Protein AF-A0A840BVL7-F1 (afdb_monomer)

Mean predicted aligned error: 3.47 Å

Sequence (69 aa):
MADHDWEADPRPFSECLKAWVAERGWTRNQAAAELRVPRSTYDKWCDGGKCDREASLRRLMTLIDRAGP

Organism: NCBI:txid1348468
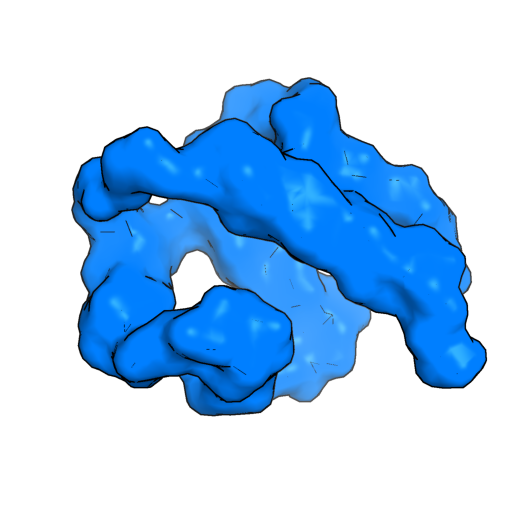
Nearest PDB structures (foldseek):
  4pu7-assembly1_B  TM=7.922E-01  e=1.176E+00  Shewanella oneidensis MR-1
  4pu4-assembly1_C  TM=7.530E-01  e=1.111E+00  Shewanella oneidensis MR-1
  4pu8-assembly1_A  TM=7.345E-01  e=1.111E+00  Shewanella oneidensis MR-1
  2o38-assembly1_A  TM=6.426E-01  e=9.375E-01  Rhodopseudomonas palustris CGA009
  4ghj-assembly1_A  TM=6.248E-01  e=1.244E+00  Vibrio vulnificus CMCP6

pLDDT: mean 91.19, std 9.79, range [48.72, 96.56]

InterPro domains:
  IPR001387 Cro/C1-type, helix-turn-helix domain [cd00093] (14-65)
  IPR010982 Lambda repressor-like, DNA-binding domain superfamily [G3DSA:1.10.260.40] (13-69)
  IPR010982 Lambda repressor-like, DNA-binding domain superfamily [SSF47413] (12-63)

Structure (mmCIF, N/CA/C/O backbone):
data_AF-A0A840BVL7-F1
#
_entry.id   AF-A0A840BVL7-F1
#
loop_
_atom_site.group_PDB
_atom_site.id
_atom_site.type_symbol
_atom_site.label_atom_id
_atom_site.label_alt_id
_atom_site.label_comp_id
_atom_site.label_asym_id
_atom_site.label_entity_id
_atom_site.label_seq_id
_atom_site.pdbx_PDB_ins_code
_atom_site.Cartn_x
_atom_site.Cartn_y
_atom_site.Cartn_z
_atom_site.occupancy
_atom_site.B_iso_or_equiv
_atom_site.auth_seq_id
_atom_site.auth_comp_id
_atom_site.auth_asym_id
_atom_site.auth_atom_id
_atom_site.pdbx_PDB_model_num
ATOM 1 N N . MET A 1 1 ? 9.790 -16.278 6.739 1.00 48.72 1 MET A N 1
ATOM 2 C CA . MET A 1 1 ? 8.839 -16.303 5.606 1.00 48.72 1 MET A CA 1
ATOM 3 C C . MET A 1 1 ? 9.629 -15.910 4.374 1.00 48.72 1 MET A C 1
ATOM 5 O O . MET A 1 1 ? 10.563 -15.137 4.533 1.00 48.72 1 MET A O 1
ATOM 9 N N . ALA A 1 2 ? 9.382 -16.538 3.225 1.00 53.25 2 ALA A N 1
ATOM 10 C CA . ALA A 1 2 ? 10.179 -16.291 2.026 1.00 53.25 2 ALA A CA 1
ATOM 11 C C . ALA A 1 2 ? 10.143 -14.798 1.656 1.00 53.25 2 ALA A C 1
ATOM 13 O O . ALA A 1 2 ? 9.089 -14.175 1.729 1.00 53.25 2 ALA A O 1
ATOM 14 N N . ASP A 1 3 ? 11.305 -14.254 1.311 1.00 70.75 3 ASP A N 1
ATOM 15 C CA . ASP A 1 3 ? 11.510 -12.883 0.849 1.00 70.75 3 ASP A CA 1
ATOM 16 C C . ASP A 1 3 ? 10.774 -12.691 -0.489 1.00 70.75 3 ASP A C 1
ATOM 18 O O . ASP A 1 3 ? 11.290 -13.056 -1.545 1.00 70.75 3 ASP A O 1
ATOM 22 N N . HIS A 1 4 ? 9.515 -12.243 -0.446 1.00 86.31 4 HIS A N 1
ATOM 23 C CA . HIS A 1 4 ? 8.748 -11.966 -1.657 1.00 86.31 4 HIS A CA 1
ATOM 24 C C . HIS A 1 4 ? 9.198 -10.622 -2.245 1.00 86.31 4 HIS A C 1
ATOM 26 O O . HIS A 1 4 ? 9.156 -9.588 -1.575 1.00 86.31 4 HIS A O 1
ATOM 32 N N . ASP A 1 5 ? 9.601 -10.622 -3.517 1.00 92.00 5 ASP A N 1
ATOM 33 C CA . ASP A 1 5 ? 9.993 -9.403 -4.222 1.00 92.00 5 ASP A CA 1
ATOM 34 C C . ASP A 1 5 ? 8.775 -8.734 -4.877 1.00 92.00 5 ASP A C 1
ATOM 36 O O . ASP A 1 5 ? 8.424 -8.993 -6.026 1.00 92.00 5 ASP A O 1
ATOM 40 N N . TRP A 1 6 ? 8.115 -7.853 -4.124 1.00 93.81 6 TRP A N 1
ATOM 41 C CA . TRP A 1 6 ? 6.916 -7.129 -4.564 1.00 93.81 6 TRP A CA 1
ATOM 42 C C . TRP A 1 6 ? 7.187 -6.146 -5.712 1.00 93.81 6 TRP A C 1
ATOM 44 O O . TRP A 1 6 ? 6.269 -5.780 -6.456 1.00 93.81 6 TRP A O 1
ATOM 54 N N . GLU A 1 7 ? 8.439 -5.699 -5.846 1.00 93.56 7 GLU A N 1
ATOM 55 C CA . GLU A 1 7 ? 8.915 -4.830 -6.928 1.00 93.56 7 GLU A CA 1
ATOM 56 C C . GLU A 1 7 ? 8.833 -5.526 -8.288 1.00 93.56 7 GLU A C 1
ATOM 58 O O . GLU A 1 7 ? 8.270 -4.946 -9.218 1.00 93.56 7 GLU A O 1
ATOM 63 N N . ALA A 1 8 ? 9.314 -6.766 -8.388 1.00 93.00 8 ALA A N 1
ATOM 64 C CA . ALA A 1 8 ? 9.263 -7.557 -9.613 1.00 93.00 8 ALA A CA 1
ATOM 65 C C . ALA A 1 8 ? 7.942 -8.323 -9.823 1.00 93.00 8 ALA A C 1
ATOM 67 O O . ALA A 1 8 ? 7.779 -8.972 -10.859 1.00 93.00 8 ALA A O 1
ATOM 68 N N . ASP A 1 9 ? 6.999 -8.277 -8.874 1.00 94.12 9 ASP A N 1
ATOM 69 C CA . ASP A 1 9 ? 5.761 -9.052 -8.975 1.00 94.12 9 ASP A CA 1
ATOM 70 C C . ASP A 1 9 ? 4.882 -8.582 -10.162 1.00 94.12 9 ASP A C 1
ATOM 72 O O . ASP A 1 9 ? 4.541 -7.398 -10.257 1.00 94.12 9 ASP A O 1
ATOM 76 N N . PRO A 1 10 ? 4.471 -9.481 -11.077 1.00 94.19 10 PRO A N 1
ATOM 77 C CA . PRO A 1 10 ? 3.731 -9.104 -12.282 1.00 94.19 10 PRO A CA 1
ATOM 78 C C . PRO A 1 10 ? 2.249 -8.784 -12.034 1.00 94.19 10 PRO A C 1
ATOM 80 O O . PRO A 1 10 ? 1.569 -8.319 -12.952 1.00 94.19 10 PRO A O 1
ATOM 83 N N . ARG A 1 11 ? 1.710 -9.052 -10.837 1.00 95.00 11 ARG A N 1
ATOM 84 C CA . ARG A 1 11 ? 0.305 -8.789 -10.508 1.00 95.00 11 ARG A CA 1
ATOM 85 C C . ARG A 1 11 ? 0.032 -7.281 -10.440 1.00 95.00 11 ARG A C 1
ATOM 87 O O . ARG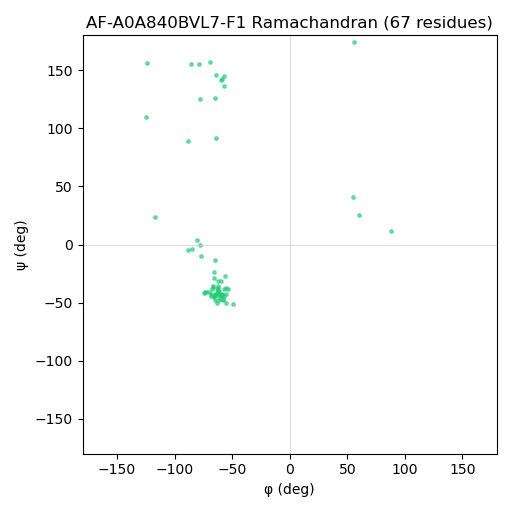 A 1 11 ? 0.943 -6.480 -10.201 1.00 95.00 11 ARG A O 1
ATOM 94 N N . PRO A 1 12 ? -1.233 -6.858 -10.611 1.00 95.00 12 PRO A N 1
ATOM 95 C CA . PRO A 1 12 ? -1.639 -5.479 -10.370 1.00 95.00 12 PRO A CA 1
ATOM 96 C C . PRO A 1 12 ? -1.308 -5.031 -8.942 1.00 95.00 12 PRO A C 1
ATOM 98 O O . PRO A 1 12 ? -1.468 -5.789 -7.987 1.00 95.00 12 PRO A O 1
ATOM 101 N N . PHE A 1 13 ? -0.933 -3.761 -8.772 1.00 95.12 13 PHE A N 1
ATOM 102 C CA . PHE A 1 13 ? -0.551 -3.214 -7.464 1.00 95.12 13 PHE A CA 1
ATOM 103 C C . PHE A 1 13 ? -1.616 -3.391 -6.381 1.00 95.12 13 PHE A C 1
ATOM 105 O O . PHE A 1 13 ? -1.298 -3.679 -5.230 1.00 95.12 13 PHE A O 1
ATOM 112 N N . SER A 1 14 ? -2.889 -3.264 -6.752 1.00 96.06 14 SER A N 1
ATOM 113 C CA . SER A 1 14 ? -4.017 -3.478 -5.848 1.00 96.06 14 SER A CA 1
ATOM 114 C C . SER A 1 14 ? -4.077 -4.912 -5.311 1.00 96.06 14 SER A C 1
ATOM 116 O O . SER A 1 14 ? -4.436 -5.113 -4.150 1.00 96.06 14 SER A O 1
ATOM 118 N N . GLU A 1 15 ? -3.709 -5.904 -6.123 1.00 96.25 15 GLU A N 1
ATOM 119 C CA . GLU A 1 15 ? -3.621 -7.305 -5.709 1.00 96.25 15 GLU A CA 1
ATOM 120 C C . GLU A 1 15 ? -2.385 -7.547 -4.847 1.00 96.25 15 GLU A C 1
ATOM 122 O O . GLU A 1 15 ? -2.500 -8.193 -3.804 1.00 96.25 15 GLU A O 1
ATOM 127 N N . CYS A 1 16 ? -1.241 -6.956 -5.208 1.00 95.75 16 CYS A N 1
ATOM 128 C CA . CYS A 1 16 ? -0.024 -7.014 -4.398 1.00 95.75 16 CYS A CA 1
ATOM 129 C C . CYS A 1 16 ? -0.252 -6.451 -2.990 1.00 95.75 16 CYS A C 1
ATOM 131 O O . CYS A 1 16 ? 0.096 -7.095 -2.006 1.00 95.75 16 CYS A O 1
ATOM 133 N N . LEU A 1 17 ? -0.900 -5.288 -2.866 1.00 95.25 17 LEU A N 1
ATOM 134 C CA . LEU A 1 17 ? -1.217 -4.683 -1.569 1.00 95.25 17 LEU A CA 1
ATOM 135 C C . LEU A 1 17 ? -2.110 -5.583 -0.708 1.00 95.25 17 LEU A C 1
ATOM 137 O O . LEU A 1 17 ? -1.866 -5.729 0.490 1.00 95.25 17 LEU A O 1
ATOM 141 N N . LYS A 1 18 ? -3.138 -6.193 -1.309 1.00 95.19 18 LYS A N 1
ATOM 142 C CA . LYS A 1 18 ? -4.051 -7.101 -0.600 1.00 95.19 18 LYS A CA 1
ATOM 143 C C . LYS A 1 18 ? -3.334 -8.362 -0.133 1.00 95.19 18 LYS A C 1
ATOM 145 O O . LYS A 1 18 ? -3.529 -8.762 1.012 1.00 95.19 18 LYS A O 1
ATOM 150 N N . ALA A 1 19 ? -2.516 -8.959 -0.999 1.00 95.25 19 ALA A N 1
ATOM 151 C CA . ALA A 1 19 ? -1.738 -10.148 -0.676 1.00 95.25 19 ALA A CA 1
ATOM 152 C C . ALA A 1 19 ? -0.735 -9.860 0.448 1.00 95.25 19 ALA A C 1
ATOM 154 O O . ALA A 1 19 ? -0.773 -10.532 1.473 1.00 95.25 19 ALA A O 1
ATOM 155 N N . TRP A 1 20 ? 0.050 -8.789 0.316 1.00 93.94 20 TRP A N 1
ATOM 156 C CA . TRP A 1 20 ? 1.048 -8.381 1.304 1.00 93.94 20 TRP A CA 1
ATOM 157 C C . TRP A 1 20 ? 0.453 -8.179 2.704 1.00 93.94 20 TRP A C 1
ATOM 159 O O . TRP A 1 20 ? 1.003 -8.632 3.708 1.00 93.94 20 TRP A O 1
ATOM 169 N N . VAL A 1 21 ? -0.723 -7.549 2.784 1.00 94.50 21 VAL A N 1
ATOM 170 C CA . VAL A 1 21 ? -1.444 -7.377 4.053 1.00 94.50 21 VAL A CA 1
ATOM 171 C C . VAL A 1 21 ? -1.973 -8.691 4.608 1.00 94.50 21 VAL A C 1
ATOM 173 O O . VAL A 1 21 ? -1.881 -8.918 5.816 1.00 94.50 21 VAL A O 1
ATOM 176 N N . ALA A 1 22 ? -2.528 -9.546 3.748 1.00 93.75 22 ALA A N 1
ATOM 177 C CA . ALA A 1 22 ? -3.077 -10.834 4.149 1.00 93.75 22 ALA A CA 1
ATOM 178 C C . ALA A 1 22 ? -1.990 -11.774 4.689 1.00 93.75 22 ALA A C 1
ATOM 180 O O . ALA A 1 22 ? -2.188 -12.384 5.737 1.00 93.75 22 ALA A O 1
ATOM 181 N N . GLU A 1 23 ? -0.830 -11.840 4.031 1.00 91.62 23 GLU A N 1
ATOM 182 C CA . GLU A 1 23 ? 0.301 -12.680 4.452 1.00 91.62 23 GLU A CA 1
ATOM 183 C C . GLU A 1 23 ? 0.854 -12.274 5.821 1.00 91.62 23 GLU A C 1
ATOM 185 O O . GLU A 1 23 ? 1.291 -13.122 6.597 1.00 91.62 23 GLU A O 1
ATOM 190 N N . ARG A 1 24 ? 0.772 -10.985 6.160 1.00 88.88 24 ARG A N 1
ATOM 191 C CA . ARG A 1 24 ? 1.204 -10.453 7.458 1.00 88.88 24 ARG A CA 1
ATOM 192 C C . ARG A 1 24 ? 0.120 -10.490 8.538 1.00 88.88 24 ARG A C 1
ATOM 194 O O . ARG A 1 24 ? 0.389 -10.119 9.680 1.00 88.88 24 ARG A O 1
ATOM 201 N N . GLY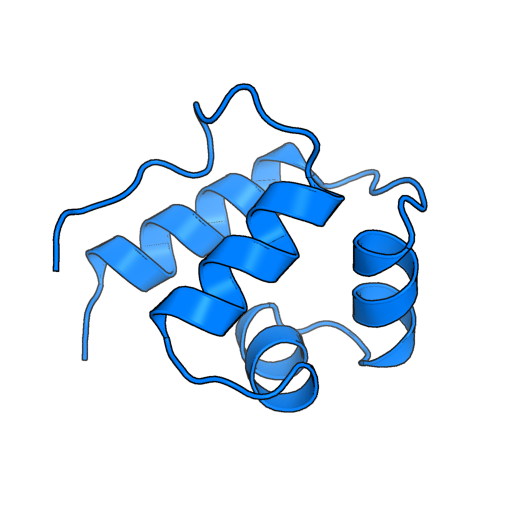 A 1 25 ? -1.107 -10.892 8.198 1.00 91.69 25 GLY A N 1
ATOM 202 C CA . GLY A 1 25 ? -2.255 -10.830 9.109 1.00 91.69 25 GLY A CA 1
ATOM 203 C C . GLY A 1 25 ? -2.573 -9.403 9.569 1.00 91.69 25 GLY A C 1
ATOM 204 O O . GLY A 1 25 ? -3.102 -9.197 10.662 1.00 91.69 25 GLY A O 1
ATOM 205 N N . TRP A 1 26 ? -2.202 -8.403 8.770 1.00 93.69 26 TRP A N 1
ATOM 206 C CA . TRP A 1 26 ? -2.356 -7.000 9.123 1.00 93.69 26 TRP A CA 1
ATOM 207 C C . TRP A 1 26 ? -3.741 -6.474 8.769 1.00 93.69 26 TRP A C 1
ATOM 209 O O . TRP A 1 26 ? -4.423 -6.931 7.854 1.00 93.69 26 TRP A O 1
ATOM 219 N N . THR A 1 27 ? -4.154 -5.432 9.478 1.00 94.50 27 THR A N 1
ATOM 220 C CA . THR A 1 27 ? -5.276 -4.603 9.046 1.00 94.50 27 THR A CA 1
ATOM 221 C C . THR A 1 27 ? -4.819 -3.627 7.962 1.00 94.50 27 THR A C 1
ATOM 223 O O . THR A 1 27 ? -3.666 -3.193 7.925 1.00 94.50 27 THR A O 1
ATOM 226 N N . ARG A 1 28 ? -5.755 -3.169 7.120 1.00 93.25 28 ARG A N 1
ATOM 227 C CA . ARG A 1 28 ? -5.479 -2.098 6.142 1.00 93.25 28 ARG A CA 1
ATOM 228 C C . ARG A 1 28 ? -4.943 -0.816 6.798 1.00 93.25 28 ARG A C 1
ATOM 230 O O . ARG A 1 28 ? -4.241 -0.050 6.151 1.00 93.25 28 ARG A O 1
ATOM 237 N N . ASN A 1 29 ? -5.279 -0.564 8.067 1.00 95.38 29 ASN A N 1
ATOM 238 C CA . ASN A 1 29 ? -4.778 0.600 8.797 1.00 95.38 29 ASN A CA 1
ATOM 239 C C . ASN A 1 29 ? -3.305 0.443 9.193 1.00 95.38 29 ASN A C 1
ATOM 241 O O . ASN A 1 29 ? -2.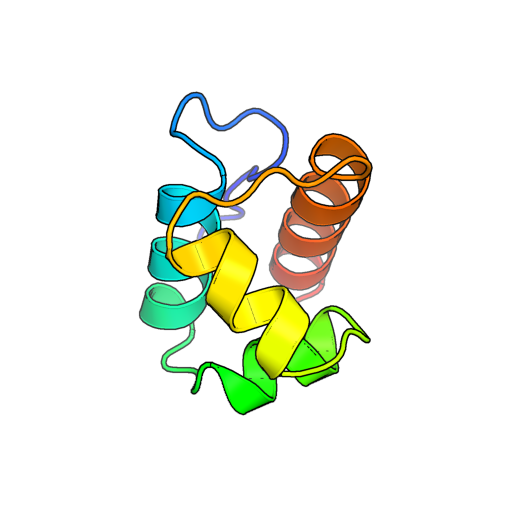535 1.384 9.037 1.00 95.38 29 ASN A O 1
ATOM 245 N N . GLN A 1 30 ? -2.903 -0.752 9.637 1.00 95.06 30 GLN A N 1
ATOM 246 C CA . GLN A 1 30 ? -1.497 -1.061 9.910 1.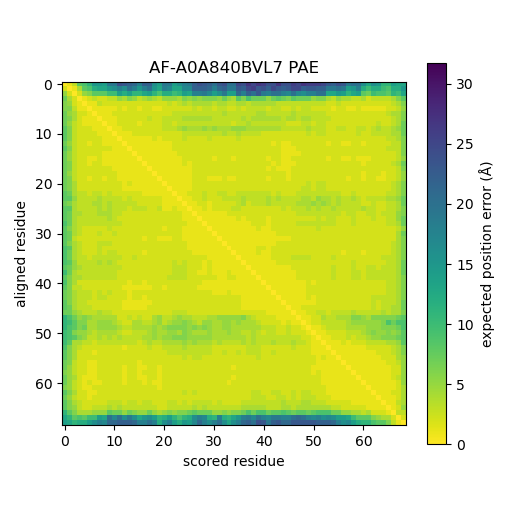00 95.06 30 GLN A CA 1
ATOM 247 C C . GLN A 1 30 ? -0.660 -0.941 8.637 1.00 95.06 30 GLN A C 1
ATOM 249 O O . GLN A 1 30 ? 0.332 -0.225 8.639 1.00 95.06 30 GLN A O 1
ATOM 254 N N . ALA A 1 31 ? -1.103 -1.523 7.522 1.00 95.00 31 ALA A N 1
ATOM 255 C CA . ALA A 1 31 ? -0.366 -1.390 6.266 1.00 95.00 31 ALA A CA 1
ATOM 256 C C . ALA A 1 31 ? -0.275 0.054 5.754 1.00 95.00 31 ALA A C 1
ATOM 258 O O . ALA A 1 31 ? 0.772 0.461 5.255 1.00 95.00 31 ALA A O 1
ATOM 259 N N . ALA A 1 32 ? -1.338 0.851 5.898 1.00 96.00 32 ALA A N 1
ATOM 260 C CA . ALA A 1 32 ? -1.282 2.272 5.560 1.00 96.00 32 ALA A CA 1
ATOM 261 C C . ALA A 1 32 ? -0.256 3.025 6.428 1.00 96.00 32 ALA A C 1
ATOM 263 O O . ALA A 1 32 ? 0.488 3.859 5.911 1.00 96.00 32 ALA A O 1
ATOM 264 N N . ALA A 1 33 ? -0.181 2.704 7.725 1.00 95.56 33 ALA A N 1
ATOM 265 C CA . ALA A 1 33 ? 0.801 3.280 8.639 1.00 95.56 33 ALA A CA 1
ATOM 266 C C . ALA A 1 33 ? 2.240 2.882 8.272 1.00 95.56 33 ALA A C 1
ATOM 268 O O . ALA A 1 33 ? 3.111 3.752 8.235 1.00 95.56 33 ALA A O 1
ATOM 269 N N . GLU A 1 34 ? 2.470 1.615 7.923 1.00 94.19 34 GLU A N 1
ATOM 270 C CA . GLU A 1 34 ? 3.780 1.104 7.495 1.00 94.19 34 GLU A CA 1
ATOM 271 C C . GLU A 1 34 ? 4.258 1.766 6.201 1.00 94.19 34 GLU A C 1
ATOM 273 O O . GLU 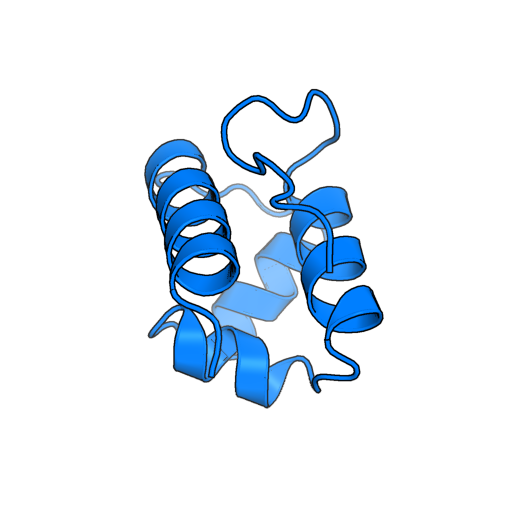A 1 34 ? 5.403 2.200 6.098 1.00 94.19 34 GLU A O 1
ATOM 278 N N . LEU A 1 35 ? 3.349 1.959 5.242 1.00 94.00 35 LEU A N 1
ATOM 279 C CA . LEU A 1 35 ? 3.632 2.702 4.014 1.00 94.00 35 LEU A CA 1
ATOM 280 C C . LEU A 1 35 ? 3.629 4.228 4.207 1.00 94.00 35 LEU A C 1
ATOM 282 O O . LEU A 1 35 ? 3.861 4.959 3.245 1.00 94.00 35 LEU A O 1
ATOM 286 N N . ARG A 1 36 ? 3.377 4.721 5.429 1.00 94.56 36 ARG A N 1
ATOM 287 C CA . ARG A 1 36 ? 3.334 6.149 5.792 1.00 94.56 36 ARG A CA 1
ATOM 288 C C . ARG A 1 36 ? 2.365 6.963 4.926 1.00 94.56 36 ARG A C 1
ATOM 290 O O . ARG A 1 36 ? 2.656 8.096 4.543 1.00 94.56 36 ARG A O 1
ATOM 297 N N . VAL A 1 37 ? 1.194 6.400 4.634 1.00 95.25 37 VAL A N 1
ATOM 298 C CA . VAL A 1 37 ? 0.154 7.031 3.807 1.00 95.25 37 VAL A CA 1
ATOM 299 C C . VAL A 1 37 ? -1.183 7.112 4.542 1.00 95.25 37 VAL A C 1
ATOM 301 O O . VAL A 1 37 ? -1.463 6.304 5.428 1.00 95.25 37 VAL A O 1
ATOM 304 N N . PRO A 1 38 ? -2.067 8.054 4.167 1.00 96.56 38 PRO A N 1
ATOM 305 C CA . PRO A 1 38 ? -3.423 8.083 4.698 1.00 96.56 38 PRO A CA 1
ATOM 306 C C . PRO A 1 38 ? -4.189 6.793 4.379 1.00 96.56 38 PRO A C 1
ATOM 308 O O . PRO A 1 38 ? -4.124 6.279 3.257 1.00 96.56 38 PRO A O 1
ATOM 311 N N . ARG A 1 39 ? -5.004 6.322 5.333 1.00 95.75 39 ARG A N 1
ATOM 312 C CA . ARG A 1 39 ? -5.852 5.129 5.171 1.00 95.75 39 ARG A CA 1
ATOM 313 C C . ARG A 1 39 ? -6.746 5.199 3.929 1.00 95.75 39 ARG A C 1
ATOM 315 O O . ARG A 1 39 ? -6.919 4.179 3.264 1.00 95.75 39 ARG A O 1
ATOM 322 N N . SER A 1 40 ? -7.281 6.379 3.610 1.00 96.06 40 SER A N 1
ATOM 323 C CA . SER A 1 40 ? -8.136 6.607 2.435 1.00 96.06 40 SER A CA 1
ATOM 324 C C . SER A 1 40 ? -7.373 6.459 1.118 1.00 96.06 40 SER A C 1
ATOM 326 O O . SER A 1 40 ? -7.890 5.890 0.163 1.00 96.06 40 SER A O 1
ATOM 328 N N . THR A 1 41 ? -6.122 6.924 1.072 1.00 95.75 41 THR A N 1
ATOM 329 C CA . THR A 1 41 ? -5.245 6.757 -0.094 1.00 95.75 41 THR A CA 1
ATOM 330 C C . THR A 1 41 ? -4.919 5.284 -0.310 1.00 95.75 41 THR A C 1
ATOM 332 O O . THR A 1 41 ? -5.039 4.784 -1.425 1.00 95.75 41 THR A O 1
ATOM 335 N N . TYR A 1 42 ? -4.585 4.578 0.772 1.00 95.88 42 TYR A N 1
ATOM 336 C CA . TYR A 1 42 ? -4.350 3.138 0.737 1.00 95.88 42 TYR A CA 1
ATOM 337 C C . TYR A 1 42 ? -5.585 2.365 0.244 1.00 95.88 42 TYR A C 1
ATOM 339 O O . TYR A 1 42 ? -5.467 1.463 -0.581 1.00 95.88 42 TYR A O 1
ATOM 347 N N . ASP A 1 43 ? -6.786 2.737 0.707 1.00 95.38 43 ASP A N 1
ATOM 348 C CA . ASP A 1 43 ? -8.034 2.104 0.264 1.00 95.38 43 ASP A CA 1
ATOM 349 C C . ASP A 1 43 ? -8.254 2.267 -1.237 1.00 95.38 43 ASP A C 1
ATOM 351 O O . ASP A 1 43 ? -8.509 1.291 -1.936 1.00 95.38 43 ASP A O 1
ATOM 355 N N . LYS A 1 44 ? -8.045 3.487 -1.741 1.00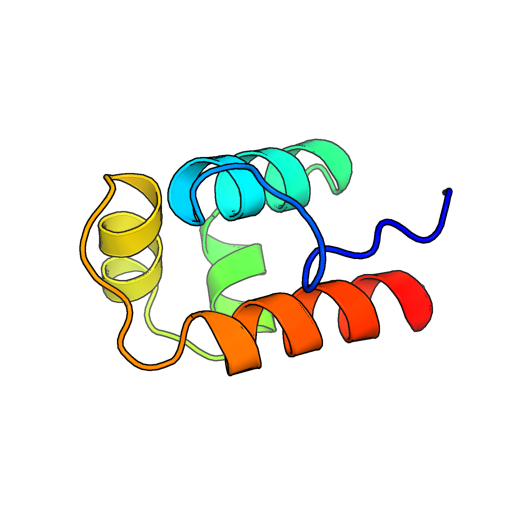 95.75 44 LYS A N 1
ATOM 356 C CA . LYS A 1 44 ? -8.162 3.794 -3.165 1.00 95.75 44 LYS A CA 1
ATOM 357 C C . LYS A 1 44 ? -7.233 2.925 -4.013 1.00 95.75 44 LYS A C 1
ATOM 359 O O . LYS A 1 44 ? -7.634 2.508 -5.093 1.00 95.75 44 LYS A O 1
ATOM 364 N N . TRP A 1 45 ? -6.018 2.634 -3.547 1.00 95.88 45 TRP A N 1
ATOM 365 C CA . TRP A 1 45 ? -5.106 1.729 -4.252 1.00 95.88 45 TRP A CA 1
ATOM 366 C C . TRP A 1 45 ? -5.581 0.278 -4.210 1.00 95.88 45 TRP A C 1
ATOM 368 O O . TRP A 1 45 ? -5.553 -0.392 -5.237 1.00 95.88 45 TRP A O 1
ATOM 378 N N . CYS A 1 46 ? -6.090 -0.196 -3.071 1.00 94.06 46 CYS A N 1
ATOM 379 C CA . CYS A 1 46 ? -6.713 -1.520 -2.978 1.00 94.06 46 CYS A CA 1
ATOM 380 C C . CYS A 1 46 ? -7.927 -1.679 -3.912 1.00 94.06 46 CYS A C 1
ATOM 382 O O . CYS A 1 46 ? -8.160 -2.776 -4.424 1.00 94.06 46 CYS A O 1
ATOM 384 N N . ASP A 1 47 ? -8.671 -0.609 -4.180 1.00 94.31 47 ASP A N 1
ATOM 385 C CA . ASP A 1 47 ? -9.786 -0.592 -5.137 1.00 94.31 47 ASP A CA 1
ATOM 386 C C . ASP A 1 47 ? -9.346 -0.445 -6.610 1.00 94.31 47 ASP A C 1
ATOM 388 O O . ASP A 1 47 ? -10.178 -0.392 -7.511 1.00 94.31 47 ASP A O 1
ATOM 392 N N . GLY A 1 48 ? -8.037 -0.422 -6.892 1.00 92.19 48 GLY A N 1
ATOM 393 C CA . GLY A 1 48 ? -7.501 -0.316 -8.256 1.00 92.19 48 GLY A CA 1
ATOM 394 C C . GLY A 1 48 ? -7.315 1.120 -8.749 1.00 92.19 48 GLY A C 1
ATOM 395 O O . GLY A 1 48 ? -7.070 1.354 -9.932 1.00 92.19 48 GLY A O 1
ATOM 396 N N . GLY A 1 49 ? -7.409 2.105 -7.857 1.00 91.50 49 GLY A N 1
ATOM 397 C CA . GLY A 1 49 ? -7.044 3.479 -8.162 1.00 91.50 49 GLY A CA 1
ATOM 398 C C . GLY A 1 49 ? -5.554 3.617 -8.481 1.00 91.50 49 GLY A C 1
ATOM 399 O O . GLY A 1 49 ? -4.707 2.943 -7.896 1.00 91.50 49 GLY A O 1
ATOM 400 N N . LYS A 1 50 ? -5.232 4.538 -9.395 1.00 89.62 50 LYS A N 1
ATOM 401 C CA . LYS A 1 50 ? -3.850 4.804 -9.817 1.00 89.62 50 LYS A CA 1
ATOM 402 C C . LYS A 1 50 ? -2.962 5.227 -8.643 1.00 89.62 50 LYS A C 1
ATOM 404 O O . LYS A 1 50 ? -3.384 6.002 -7.780 1.00 89.62 50 LYS A O 1
ATOM 409 N N . CYS A 1 51 ? -1.716 4.762 -8.670 1.00 92.50 51 CYS A N 1
ATOM 410 C CA . CYS A 1 51 ? -0.658 5.205 -7.779 1.00 92.50 51 CYS A CA 1
ATOM 411 C C . CYS A 1 51 ? 0.542 5.695 -8.592 1.00 92.50 51 CYS A C 1
ATOM 413 O O . CYS A 1 51 ? 1.269 4.899 -9.176 1.00 92.50 51 CYS A O 1
ATOM 415 N N . ASP A 1 52 ? 0.797 7.004 -8.585 1.00 92.25 52 ASP A N 1
ATOM 416 C CA . ASP A 1 52 ? 1.931 7.602 -9.311 1.00 92.25 52 ASP A CA 1
ATOM 417 C C . ASP A 1 52 ? 3.302 7.159 -8.769 1.00 92.25 52 ASP A C 1
ATOM 419 O O . ASP A 1 52 ? 4.331 7.386 -9.396 1.00 92.25 52 ASP A O 1
ATOM 423 N N . ARG A 1 53 ? 3.327 6.536 -7.584 1.00 92.44 53 ARG A N 1
ATOM 424 C CA . ARG A 1 53 ? 4.541 6.075 -6.894 1.00 92.44 53 ARG A CA 1
ATOM 425 C C . ARG A 1 53 ? 4.571 4.557 -6.721 1.00 92.44 53 ARG A C 1
ATOM 427 O O . ARG A 1 53 ? 5.237 4.069 -5.812 1.00 92.44 53 ARG A O 1
ATOM 434 N N . GLU A 1 54 ? 3.846 3.821 -7.565 1.00 94.12 54 GLU A N 1
ATOM 435 C CA . GLU A 1 54 ? 3.705 2.363 -7.474 1.00 94.12 54 GLU A CA 1
ATOM 436 C C . GLU A 1 54 ? 5.058 1.651 -7.324 1.00 94.12 54 GLU A C 1
ATOM 438 O O . GLU A 1 54 ? 5.244 0.901 -6.370 1.00 94.12 54 GLU A O 1
ATOM 443 N N . ALA A 1 55 ? 6.026 1.941 -8.200 1.00 93.88 55 ALA A N 1
ATOM 444 C CA . ALA A 1 55 ? 7.348 1.311 -8.157 1.00 93.88 55 ALA A CA 1
ATOM 445 C C . ALA A 1 55 ? 8.071 1.553 -6.820 1.00 93.88 55 ALA A C 1
ATOM 447 O O . ALA A 1 55 ? 8.620 0.631 -6.222 1.00 93.88 55 ALA A O 1
ATOM 448 N N . SER A 1 56 ? 8.023 2.785 -6.300 1.00 94.50 56 SER A N 1
ATOM 449 C CA . SER A 1 56 ? 8.636 3.124 -5.011 1.00 94.50 56 SER A CA 1
ATOM 450 C C . SER A 1 56 ? 7.951 2.425 -3.835 1.00 94.50 56 SER A C 1
ATOM 452 O O . SER A 1 56 ? 8.625 2.031 -2.888 1.00 94.50 56 SER A O 1
ATOM 454 N N . LEU A 1 57 ? 6.625 2.261 -3.882 1.00 95.31 57 LEU A N 1
ATOM 455 C CA . LEU A 1 57 ? 5.876 1.567 -2.833 1.00 95.31 57 LEU A CA 1
ATOM 456 C C . LEU A 1 57 ? 6.102 0.061 -2.868 1.00 95.31 57 LEU A C 1
ATOM 458 O O . LEU A 1 57 ? 6.293 -0.529 -1.812 1.00 95.31 57 LEU A O 1
ATOM 462 N N . ARG A 1 58 ? 6.144 -0.552 -4.053 1.00 95.81 58 ARG A N 1
ATOM 463 C CA . ARG A 1 58 ? 6.494 -1.969 -4.193 1.00 95.81 58 ARG A CA 1
ATOM 464 C C . ARG A 1 58 ? 7.897 -2.249 -3.659 1.00 95.81 58 ARG A C 1
ATOM 466 O O . ARG A 1 58 ? 8.072 -3.172 -2.872 1.00 95.81 58 ARG A O 1
ATOM 473 N N . ARG A 1 59 ? 8.868 -1.385 -3.976 1.00 95.25 59 ARG A N 1
ATOM 474 C CA . ARG A 1 59 ? 10.212 -1.452 -3.387 1.00 95.25 59 ARG A CA 1
ATOM 475 C C . ARG A 1 59 ? 10.179 -1.370 -1.864 1.00 95.25 59 ARG A C 1
ATOM 477 O O . ARG A 1 59 ? 10.871 -2.125 -1.188 1.00 95.25 59 ARG A O 1
ATOM 484 N N . LEU A 1 60 ? 9.383 -0.452 -1.315 1.00 94.69 60 LEU A N 1
ATOM 485 C CA . LEU A 1 60 ? 9.225 -0.310 0.130 1.00 94.69 60 LEU A CA 1
ATOM 486 C C . LEU A 1 60 ? 8.606 -1.567 0.759 1.00 94.69 60 LEU A C 1
ATOM 488 O O . LEU A 1 60 ? 9.112 -2.024 1.777 1.00 94.69 60 LEU A O 1
ATOM 492 N N . MET A 1 61 ? 7.576 -2.156 0.143 1.00 94.38 61 MET A N 1
ATOM 493 C CA . MET A 1 61 ? 6.977 -3.421 0.590 1.00 94.38 61 MET A CA 1
ATOM 494 C C . MET A 1 61 ? 8.020 -4.542 0.634 1.00 94.38 61 MET A C 1
ATOM 496 O O . MET A 1 61 ? 8.151 -5.199 1.664 1.00 94.38 61 MET A O 1
ATOM 500 N N . THR A 1 62 ? 8.819 -4.700 -0.430 1.00 93.62 62 THR A N 1
ATOM 501 C CA . THR A 1 62 ? 9.945 -5.646 -0.458 1.00 93.62 62 THR A CA 1
ATOM 502 C C . THR A 1 62 ? 10.899 -5.396 0.703 1.00 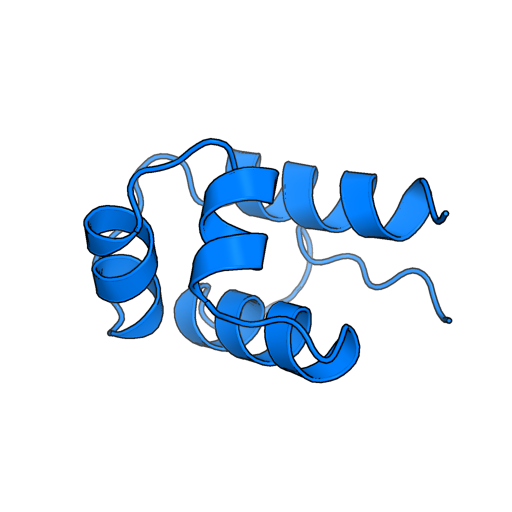93.62 62 THR A C 1
ATOM 504 O O . THR A 1 62 ? 11.220 -6.318 1.439 1.00 93.62 62 THR A O 1
ATOM 507 N N . LEU A 1 63 ? 11.343 -4.153 0.911 1.00 92.75 63 LEU A N 1
ATOM 508 C CA . LEU A 1 63 ? 12.285 -3.822 1.985 1.00 92.75 63 LEU A CA 1
ATOM 509 C C . LEU A 1 63 ? 11.715 -4.105 3.382 1.00 92.75 63 LEU A C 1
ATOM 511 O O . LEU A 1 63 ? 12.453 -4.579 4.241 1.00 92.75 63 LEU A O 1
ATOM 515 N N . ILE A 1 64 ? 10.423 -3.852 3.605 1.00 91.12 64 ILE A N 1
ATOM 516 C CA . ILE A 1 64 ? 9.738 -4.165 4.868 1.00 91.12 64 ILE A CA 1
ATOM 517 C C . ILE A 1 64 ? 9.659 -5.6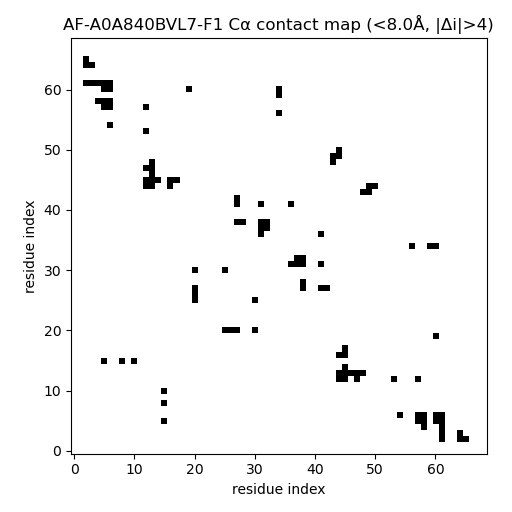88 5.087 1.00 91.12 64 ILE A C 1
ATOM 519 O O . ILE A 1 64 ? 9.776 -6.151 6.223 1.00 91.12 64 ILE A O 1
ATOM 523 N N . ASP A 1 65 ? 9.484 -6.482 4.027 1.00 89.56 65 ASP A N 1
ATOM 524 C CA . ASP A 1 65 ? 9.548 -7.954 4.076 1.00 89.56 65 ASP A CA 1
ATOM 525 C C . ASP A 1 65 ? 10.959 -8.468 4.353 1.00 89.56 65 ASP A C 1
ATOM 527 O O . ASP A 1 65 ? 11.128 -9.304 5.242 1.00 89.56 65 ASP A O 1
ATOM 531 N N . ARG A 1 66 ? 11.968 -7.903 3.681 1.00 88.94 66 ARG A N 1
ATOM 532 C CA . ARG A 1 66 ? 13.386 -8.245 3.878 1.00 88.94 66 ARG A CA 1
ATOM 533 C C . ARG A 1 66 ? 13.860 -7.964 5.297 1.00 88.94 66 ARG A C 1
ATOM 535 O O . ARG A 1 66 ? 14.672 -8.708 5.837 1.00 88.94 66 ARG A O 1
ATOM 542 N N . ALA A 1 67 ? 13.405 -6.847 5.865 1.00 84.25 67 ALA A N 1
ATOM 543 C CA . ALA A 1 67 ? 13.855 -6.392 7.171 1.00 84.25 67 ALA A CA 1
ATOM 544 C C . ALA A 1 67 ? 13.428 -7.346 8.295 1.00 84.25 67 ALA A C 1
ATOM 546 O O . ALA A 1 67 ? 14.155 -7.447 9.278 1.00 84.25 67 ALA A O 1
ATOM 547 N N . GLY A 1 68 ? 12.304 -8.064 8.131 1.00 67.19 68 GLY A N 1
ATOM 548 C CA . GLY A 1 68 ? 11.713 -8.890 9.188 1.00 67.19 68 GLY A CA 1
ATOM 549 C C . GLY A 1 68 ? 11.409 -8.097 10.476 1.00 67.19 68 GLY A C 1
ATOM 550 O O . GLY A 1 68 ? 11.693 -6.902 10.558 1.00 67.19 68 GLY A O 1
ATOM 551 N N . PRO A 1 69 ? 10.760 -8.707 11.480 1.00 51.16 69 PRO A N 1
ATOM 552 C CA . PRO A 1 69 ? 10.880 -8.247 12.863 1.00 51.16 69 PRO A CA 1
ATOM 553 C C . PRO A 1 69 ? 12.293 -8.477 13.421 1.00 51.16 69 PRO A C 1
ATOM 555 O O . PRO A 1 69 ? 12.934 -9.478 13.020 1.00 51.16 69 PRO A O 1
#

Secondary structure (DSSP, 8-state):
-----TTT--S-HHHHHHHHHHHTT--HHHHHHHTT--HHHHHHHHTT---TTHHHHHHHHHHHHHH--

Foldseek 3Di:
DDLDQLLPDPDQLLVSLVVLCVVVVHDLVVSCVQLPHDSVVSVCVVVVHDDPCSNVSSNSSSVPSVVDD

Radius of gyration: 10.91 Å; Cα contacts (8 Å, |Δi|>4): 57; chains: 1; bounding box: 24×24×25 Å

Solvent-accessible surface area (backbone atoms only — not comparable to full-atom values): 4080 Å² total; per-residue (Å²): 128,85,75,59,59,49,59,77,47,89,63,57,68,26,54,50,54,52,48,59,32,58,79,68,72,49,51,72,60,55,51,14,56,74,71,71,45,57,55,67,60,47,47,41,30,56,74,64,43,89,61,102,53,48,68,64,50,24,45,47,53,22,50,58,54,66,62,55,134